Protein AF-A0A7S2IQ29-F1 (afdb_monomer_lite)

Foldseek 3Di:
DADPDDDAFDWFKFFFADFDQQFTWTDTDPDGTATAGQVQDPDGSVPDDHRDMATGWGWADDPPDNYTHTHRDDCVLPDPVSVVVVVVVVVVVVVVVVVD

Organism: NCBI:txid327968

Secondary structure (DSSP, 8-state):
-PPTT--TT-EEEEEEEEEETTEEEEE-SSSSPEEEEGGG-SS-GGG--TT-EEEEEEEE--TT-SS-EEE---GGG-HHHHHHHHHHHHHHHHHHHT--

InterPro domains:
  IPR003029 S1 domain [PF00575] (9-54)
  IPR003029 S1 domain [PS50126] (9-73)
  IPR003029 S1 domain [SM00316] (7-73)
  IPR012340 Nucleic acid-binding, OB-fold [G3DSA:2.40.50.140] (6-60)
  IPR012340 Nucleic acid-binding, OB-fold [SSF50249] (7-55)

Structure (mmCIF, N/CA/C/O backbone):
data_AF-A0A7S2IQ29-F1
#
_entry.id   AF-A0A7S2IQ29-F1
#
loop_
_atom_site.group_PDB
_atom_site.id
_atom_site.type_symbol
_atom_site.label_atom_id
_atom_site.label_alt_id
_atom_site.label_comp_id
_atom_site.label_asym_id
_atom_site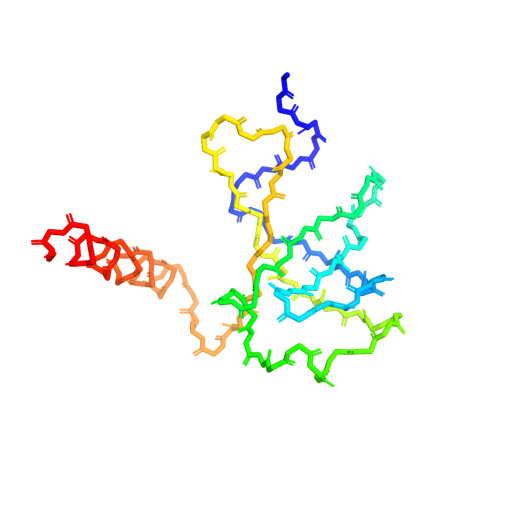.label_entity_id
_atom_site.label_seq_id
_atom_site.pdbx_PDB_ins_code
_atom_site.Cartn_x
_atom_site.Cartn_y
_atom_site.Cartn_z
_atom_site.occupancy
_atom_site.B_iso_or_equiv
_atom_site.auth_seq_id
_atom_site.auth_comp_id
_atom_site.auth_asym_id
_atom_site.auth_atom_id
_atom_site.pdbx_PDB_model_num
ATOM 1 N N . GLY A 1 1 ? -8.521 16.412 8.991 1.00 59.84 1 GLY A N 1
ATOM 2 C CA . GLY A 1 1 ? -8.261 15.448 10.087 1.00 59.84 1 GLY A CA 1
ATOM 3 C C . GLY A 1 1 ? -7.822 14.134 9.473 1.00 59.84 1 GLY A C 1
ATOM 4 O O . GLY A 1 1 ? -8.192 13.898 8.332 1.00 59.84 1 GLY A O 1
ATOM 5 N N . ARG A 1 2 ? -7.024 13.309 10.163 1.00 73.06 2 ARG A N 1
ATOM 6 C CA . ARG A 1 2 ? -6.591 12.003 9.623 1.00 73.06 2 ARG A CA 1
ATOM 7 C C . ARG A 1 2 ? -7.784 11.057 9.452 1.00 73.06 2 ARG A C 1
ATOM 9 O O . ARG A 1 2 ? -8.696 11.081 10.279 1.00 73.06 2 ARG A O 1
ATOM 16 N N . ALA A 1 3 ? -7.767 10.237 8.402 1.00 72.56 3 ALA A N 1
ATOM 17 C CA . ALA A 1 3 ? -8.785 9.218 8.175 1.00 72.56 3 ALA A CA 1
ATOM 18 C C . ALA A 1 3 ? -8.901 8.276 9.395 1.00 72.56 3 ALA A C 1
ATOM 20 O O . ALA A 1 3 ? -7.886 7.743 9.853 1.00 72.56 3 ALA A O 1
ATOM 21 N N . PRO A 1 4 ? -10.111 8.075 9.948 1.00 74.62 4 PRO A N 1
ATOM 22 C CA . PRO A 1 4 ? -10.314 7.168 11.069 1.00 74.62 4 PRO A CA 1
ATOM 23 C C . PRO A 1 4 ? -10.159 5.709 10.619 1.00 74.62 4 PRO A C 1
ATOM 25 O O . PRO A 1 4 ? -10.495 5.365 9.488 1.00 74.62 4 PRO A O 1
ATOM 28 N N . GLY A 1 5 ? -9.701 4.842 11.525 1.00 82.81 5 GLY A N 1
ATOM 29 C CA . GLY A 1 5 ? -9.676 3.390 11.301 1.00 82.81 5 GLY A CA 1
ATOM 30 C C . GLY A 1 5 ? -8.358 2.804 10.792 1.00 82.81 5 GLY A C 1
ATOM 31 O O . GLY A 1 5 ? -8.326 1.613 10.524 1.00 82.81 5 GLY A O 1
ATOM 32 N N . PHE A 1 6 ? -7.288 3.598 10.711 1.00 86.62 6 PHE A N 1
ATOM 33 C CA . PHE A 1 6 ? -5.944 3.113 10.385 1.00 86.62 6 PHE A CA 1
ATOM 34 C C . PHE A 1 6 ? -4.930 3.594 11.422 1.00 86.62 6 PHE A C 1
ATOM 36 O O . PHE A 1 6 ? -4.859 4.793 11.713 1.00 86.62 6 PHE A O 1
ATOM 43 N N . LYS A 1 7 ? -4.121 2.681 11.968 1.00 87.06 7 LYS A N 1
ATOM 44 C CA . LYS A 1 7 ? -2.986 3.024 12.837 1.00 87.06 7 LYS A CA 1
ATOM 45 C C . LYS A 1 7 ? -1.678 2.877 12.068 1.00 87.06 7 LYS A C 1
ATOM 47 O O . LYS A 1 7 ? -1.522 1.955 11.283 1.00 87.06 7 LYS A O 1
ATOM 52 N N . GLY A 1 8 ? -0.737 3.798 12.278 1.00 89.88 8 GLY A N 1
ATOM 53 C CA . GLY A 1 8 ? 0.603 3.655 11.698 1.00 89.88 8 GLY A CA 1
ATOM 54 C C . GLY A 1 8 ? 1.292 2.392 12.217 1.00 89.88 8 GLY A C 1
ATOM 55 O O . GLY A 1 8 ? 1.200 2.110 13.412 1.00 89.88 8 GLY A O 1
ATOM 56 N N . GLY A 1 9 ? 1.946 1.650 11.325 1.00 87.56 9 GLY A N 1
ATOM 57 C CA . GLY A 1 9 ? 2.599 0.368 11.606 1.00 87.56 9 GLY A CA 1
ATOM 58 C C . GLY A 1 9 ? 1.651 -0.833 11.699 1.00 87.56 9 GLY A C 1
ATOM 59 O O . GLY A 1 9 ? 2.091 -1.947 11.977 1.00 87.56 9 GLY A O 1
ATOM 60 N N . GLU A 1 10 ? 0.345 -0.632 11.504 1.00 88.75 10 GLU A N 1
ATOM 61 C CA . GLU A 1 10 ? -0.621 -1.726 11.402 1.00 88.75 10 GLU A CA 1
ATOM 62 C C . GLU A 1 10 ? -0.432 -2.476 10.081 1.00 88.75 10 GLU A C 1
ATOM 64 O O . GLU A 1 10 ? -0.214 -1.852 9.043 1.00 88.75 10 GLU A O 1
ATOM 69 N N . LEU A 1 11 ? -0.543 -3.806 10.121 1.00 90.19 11 LEU A N 1
ATOM 70 C CA . LEU A 1 11 ? -0.552 -4.645 8.926 1.00 90.19 11 LEU A CA 1
ATOM 71 C C . LEU A 1 11 ? -1.993 -4.909 8.500 1.00 90.19 11 LEU A C 1
ATOM 73 O O . LEU A 1 11 ? -2.809 -5.366 9.303 1.00 90.19 11 LEU A O 1
ATOM 77 N N . VAL A 1 12 ? -2.292 -4.641 7.234 1.00 92.50 12 VAL A N 1
ATOM 78 C CA . VAL A 1 12 ? -3.628 -4.773 6.654 1.00 92.50 12 VAL A CA 1
ATOM 79 C C . VAL A 1 12 ? -3.592 -5.595 5.370 1.00 92.50 12 VAL A C 1
ATOM 81 O O . VAL A 1 12 ? -2.611 -5.594 4.631 1.00 92.50 12 VAL A O 1
ATOM 84 N N . ASP A 1 13 ? -4.697 -6.272 5.076 1.00 93.81 13 ASP A N 1
ATOM 85 C CA . ASP A 1 13 ? -4.874 -6.992 3.816 1.00 93.81 13 ASP A CA 1
ATOM 86 C C . ASP A 1 13 ? -5.581 -6.093 2.796 1.00 93.81 13 ASP A C 1
ATOM 88 O O . ASP A 1 13 ? -6.577 -5.429 3.107 1.00 93.81 13 ASP A O 1
ATOM 92 N N . GLY A 1 14 ? -5.077 -6.084 1.563 1.00 95.69 14 GLY A N 1
ATOM 93 C CA . GLY A 1 14 ? -5.576 -5.248 0.479 1.00 95.69 14 GLY A CA 1
ATOM 94 C C . GLY A 1 14 ? -5.932 -6.047 -0.767 1.00 95.69 14 GLY A C 1
ATOM 95 O O . GLY A 1 14 ? -5.336 -7.076 -1.069 1.00 95.69 14 GLY A O 1
ATOM 96 N N . THR A 1 15 ? -6.912 -5.557 -1.523 1.00 97.94 15 THR A N 1
ATOM 97 C CA . THR A 1 15 ? -7.193 -6.052 -2.881 1.00 97.94 15 THR A CA 1
ATOM 98 C C . THR A 1 15 ? -6.782 -5.003 -3.899 1.00 97.94 15 THR A C 1
ATOM 100 O O . THR A 1 15 ? -7.192 -3.848 -3.777 1.00 97.94 15 THR A O 1
ATOM 103 N N . VAL A 1 16 ? -5.992 -5.385 -4.900 1.00 98.25 16 VAL A N 1
ATOM 104 C CA . VAL A 1 16 ? -5.586 -4.493 -5.989 1.00 98.25 16 VAL A CA 1
ATOM 105 C C . VAL A 1 16 ? -6.832 -4.041 -6.743 1.00 98.25 16 VAL A C 1
ATOM 107 O O . VAL A 1 16 ? -7.575 -4.855 -7.285 1.00 98.25 16 VAL A O 1
ATOM 110 N N . VAL A 1 17 ? -7.067 -2.733 -6.799 1.00 98.25 17 VAL A N 1
ATOM 111 C CA . VAL A 1 17 ? -8.192 -2.158 -7.558 1.00 98.25 17 VAL A CA 1
ATOM 112 C C . VAL A 1 17 ? -7.743 -1.322 -8.744 1.00 98.25 17 VAL A C 1
ATOM 114 O O . VAL A 1 17 ? -8.538 -1.068 -9.647 1.00 98.25 17 VAL A O 1
ATOM 117 N N . ARG A 1 18 ? -6.482 -0.878 -8.755 1.00 98.19 18 ARG A N 1
ATOM 118 C CA . ARG A 1 18 ? -5.893 -0.151 -9.879 1.00 98.19 18 ARG A CA 1
ATOM 119 C C . ARG A 1 18 ? -4.373 -0.219 -9.827 1.00 98.19 18 ARG A C 1
ATOM 121 O O . ARG A 1 18 ? -3.790 0.039 -8.778 1.00 98.19 18 ARG A O 1
ATOM 128 N N . VAL A 1 19 ? -3.757 -0.469 -10.974 1.00 98.25 19 VAL A N 1
ATOM 129 C CA . VAL A 1 19 ? -2.305 -0.420 -11.175 1.00 98.25 19 VAL A CA 1
ATOM 130 C C . VAL A 1 19 ? -1.983 0.786 -12.053 1.00 98.25 19 VAL A C 1
ATOM 132 O O . VAL A 1 19 ? -2.706 1.060 -13.012 1.00 98.25 19 VAL A O 1
ATOM 135 N N . VAL A 1 20 ? -0.951 1.540 -11.689 1.00 98.00 20 VAL A N 1
ATOM 136 C CA . VAL A 1 20 ? -0.419 2.677 -12.450 1.00 98.00 20 VAL A CA 1
ATOM 137 C C . VAL A 1 20 ? 1.108 2.643 -12.402 1.00 98.00 20 VAL A C 1
ATOM 139 O O . VAL A 1 20 ? 1.687 1.997 -11.534 1.00 98.00 20 VAL A O 1
ATOM 142 N N . ASP A 1 21 ? 1.770 3.381 -13.289 1.00 97.25 21 ASP A N 1
ATOM 143 C CA . ASP A 1 21 ? 3.235 3.326 -13.437 1.00 97.25 21 ASP A CA 1
ATOM 144 C C . ASP A 1 21 ? 4.001 3.658 -12.143 1.00 97.25 21 ASP A C 1
ATOM 146 O O . ASP A 1 21 ? 5.078 3.126 -11.894 1.00 97.25 21 ASP A O 1
ATOM 150 N N . TYR A 1 22 ? 3.434 4.517 -11.290 1.00 95.44 22 TYR A N 1
ATOM 151 C CA . TYR A 1 22 ? 4.053 4.947 -10.031 1.00 95.44 22 TYR A CA 1
ATOM 152 C C . TYR A 1 22 ? 3.571 4.177 -8.790 1.00 95.44 22 TYR A C 1
ATOM 154 O O . TYR A 1 22 ? 3.977 4.506 -7.674 1.00 95.44 22 TYR A O 1
ATOM 162 N N . GLY A 1 23 ? 2.698 3.175 -8.932 1.00 97.00 23 GLY A N 1
ATOM 163 C CA . GLY A 1 23 ? 2.253 2.386 -7.784 1.00 97.00 23 GLY A CA 1
ATOM 164 C C . GLY A 1 23 ? 0.950 1.618 -7.970 1.00 97.00 23 GLY A C 1
ATOM 165 O O . GLY A 1 23 ? 0.352 1.563 -9.043 1.00 97.00 23 GLY A O 1
ATOM 166 N N . VAL A 1 24 ? 0.485 1.029 -6.873 1.00 98.44 24 VAL A N 1
ATOM 167 C CA . VAL A 1 24 ? -0.698 0.166 -6.846 1.00 98.44 24 VAL A CA 1
ATOM 168 C C . VAL A 1 24 ? -1.682 0.674 -5.802 1.00 98.44 24 VAL A C 1
ATOM 170 O O . VAL A 1 24 ? -1.320 0.974 -4.665 1.00 98.44 24 VAL A O 1
ATOM 173 N N . PHE A 1 25 ? -2.946 0.791 -6.196 1.00 98.06 25 PHE A N 1
ATOM 174 C CA . PHE A 1 25 ? -4.033 1.151 -5.299 1.00 98.06 25 PHE A CA 1
ATOM 175 C C . PHE A 1 25 ? -4.696 -0.105 -4.749 1.00 98.06 25 PHE A C 1
ATOM 177 O O . PHE A 1 25 ? -5.185 -0.943 -5.513 1.00 98.06 25 PHE A O 1
ATOM 184 N N . PHE A 1 26 ? -4.791 -0.169 -3.426 1.00 97.69 26 PHE A N 1
ATOM 185 C CA . PHE A 1 26 ? -5.420 -1.259 -2.699 1.00 97.69 26 PHE A CA 1
ATOM 186 C C . PHE A 1 26 ? -6.717 -0.791 -2.049 1.00 97.69 26 PHE A C 1
ATOM 188 O O . PHE A 1 26 ? -6.752 0.223 -1.348 1.00 97.69 26 PHE A O 1
ATOM 195 N N . ALA A 1 27 ? -7.794 -1.542 -2.253 1.00 96.94 27 ALA A N 1
ATOM 196 C CA . ALA A 1 27 ? -8.965 -1.450 -1.397 1.00 96.94 27 ALA A CA 1
ATOM 197 C C . ALA A 1 27 ? -8.649 -2.137 -0.068 1.00 96.94 27 ALA A C 1
ATOM 199 O O . ALA A 1 27 ? -8.387 -3.340 -0.038 1.00 96.94 27 ALA A O 1
ATOM 200 N N . VAL A 1 28 ? -8.687 -1.359 1.012 1.00 92.94 28 VAL A N 1
ATOM 201 C CA . VAL A 1 28 ? -8.444 -1.823 2.378 1.00 92.94 28 VAL A CA 1
ATOM 202 C C . VAL A 1 28 ? -9.619 -1.380 3.244 1.00 92.94 28 VAL A C 1
ATOM 204 O O . VAL A 1 28 ? -9.877 -0.186 3.400 1.00 92.94 28 VAL A O 1
ATOM 207 N N . GLY A 1 29 ? -10.362 -2.345 3.788 1.00 86.31 29 GLY A N 1
ATOM 208 C CA . GLY A 1 29 ? -11.532 -2.077 4.626 1.00 86.31 29 GLY A CA 1
ATOM 209 C C . GLY A 1 29 ? -12.642 -1.282 3.919 1.00 86.31 29 GLY A C 1
ATOM 210 O O . GLY A 1 29 ? -12.917 -1.469 2.734 1.00 86.31 29 GLY A O 1
ATOM 211 N N . LYS A 1 30 ? -13.326 -0.410 4.673 1.00 77.75 30 LYS A N 1
ATOM 212 C CA . LYS A 1 30 ? -14.380 0.476 4.156 1.00 77.75 30 LYS A CA 1
ATOM 213 C C . LYS A 1 30 ? -13.809 1.873 3.952 1.00 77.75 30 LYS A C 1
ATOM 215 O O . LYS A 1 30 ? -13.583 2.592 4.920 1.00 77.75 30 LYS A O 1
ATOM 220 N N . GLY A 1 31 ? -13.608 2.272 2.703 1.00 86.25 31 GLY A N 1
ATOM 221 C CA . GLY A 1 31 ? -13.100 3.600 2.392 1.00 86.25 31 GLY A CA 1
ATOM 222 C C . GLY A 1 31 ? -12.604 3.720 0.962 1.00 86.25 31 GLY A C 1
ATOM 223 O O . GLY A 1 31 ? -12.879 2.875 0.110 1.00 86.25 31 GLY A O 1
ATOM 224 N N . ARG A 1 32 ? -11.870 4.802 0.704 1.00 92.88 32 ARG A N 1
ATOM 225 C CA . ARG A 1 32 ? -11.179 4.986 -0.572 1.00 92.88 32 ARG A CA 1
ATOM 226 C C . ARG A 1 32 ? -9.984 4.029 -0.680 1.00 92.88 32 ARG A C 1
ATOM 228 O O . ARG A 1 32 ? -9.385 3.711 0.346 1.00 92.88 32 ARG A O 1
ATOM 235 N N . PRO A 1 33 ? -9.575 3.652 -1.901 1.00 96.31 33 PRO A N 1
ATOM 236 C CA . PRO A 1 33 ? -8.327 2.934 -2.101 1.00 96.31 33 PRO A CA 1
ATOM 237 C C . PRO A 1 33 ? -7.121 3.743 -1.612 1.00 96.31 33 PRO A C 1
ATOM 239 O O . PRO A 1 33 ? -7.052 4.960 -1.836 1.00 96.31 33 PRO A O 1
ATOM 242 N N . LEU A 1 34 ? -6.182 3.052 -0.974 1.00 96.12 34 LEU A N 1
ATOM 243 C CA . LEU A 1 34 ? -4.909 3.592 -0.501 1.00 96.12 34 LEU A CA 1
ATOM 244 C C . LEU A 1 34 ? -3.798 3.246 -1.494 1.00 96.12 34 LEU A C 1
ATOM 246 O O . LEU A 1 34 ? -3.879 2.233 -2.187 1.00 96.12 34 LEU A O 1
ATOM 250 N N . LEU A 1 35 ? -2.782 4.100 -1.586 1.00 96.62 35 LEU A N 1
ATOM 251 C CA . LEU A 1 35 ? -1.676 3.943 -2.529 1.00 96.62 35 LEU A CA 1
ATOM 252 C C . LEU A 1 35 ? -0.489 3.258 -1.848 1.00 96.62 35 LEU A C 1
ATOM 254 O O . LEU A 1 35 ? -0.023 3.734 -0.815 1.00 96.62 35 LEU A O 1
ATOM 258 N N . CYS A 1 36 ? 0.039 2.215 -2.480 1.00 96.44 36 CYS A N 1
ATOM 259 C CA . CYS A 1 36 ? 1.411 1.766 -2.285 1.00 96.44 36 CYS A CA 1
ATOM 260 C C . CYS A 1 36 ? 2.258 2.310 -3.439 1.00 96.44 36 CYS A C 1
ATOM 262 O O . CYS A 1 36 ? 1.956 2.049 -4.608 1.00 96.44 36 CYS A O 1
ATOM 264 N N . HIS A 1 37 ? 3.265 3.124 -3.128 1.00 95.81 37 HIS A N 1
ATOM 265 C CA . HIS A 1 37 ? 4.155 3.686 -4.144 1.00 95.81 37 HIS A CA 1
ATOM 266 C C . HIS A 1 37 ? 5.061 2.591 -4.718 1.00 95.81 37 HIS A C 1
ATOM 268 O O . HIS A 1 37 ? 5.391 1.645 -4.014 1.00 95.81 37 HIS A O 1
ATOM 274 N N . VAL A 1 38 ? 5.511 2.719 -5.968 1.00 94.81 38 VAL A N 1
ATOM 275 C CA . VAL A 1 38 ? 6.366 1.705 -6.617 1.00 94.81 38 VAL A CA 1
ATOM 276 C C . V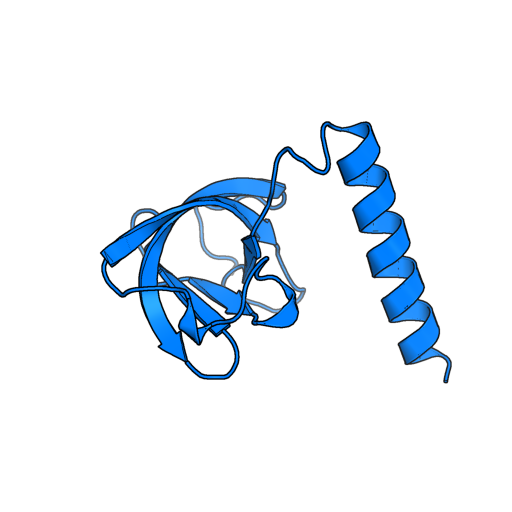AL A 1 38 ? 7.638 1.376 -5.822 1.00 94.81 38 VAL A C 1
ATOM 278 O O . VAL A 1 38 ? 8.040 0.220 -5.773 1.00 94.81 38 VAL A O 1
ATOM 281 N N . SER A 1 39 ? 8.222 2.359 -5.132 1.00 92.50 39 SER A N 1
ATOM 282 C CA . SER A 1 39 ? 9.391 2.171 -4.251 1.00 92.50 39 SER A CA 1
ATOM 283 C C . SER A 1 39 ? 9.106 1.340 -2.994 1.00 92.50 39 SER A C 1
ATOM 285 O O . SER A 1 39 ? 10.034 0.907 -2.319 1.00 92.50 39 SER A O 1
ATOM 287 N N . GLU A 1 40 ? 7.831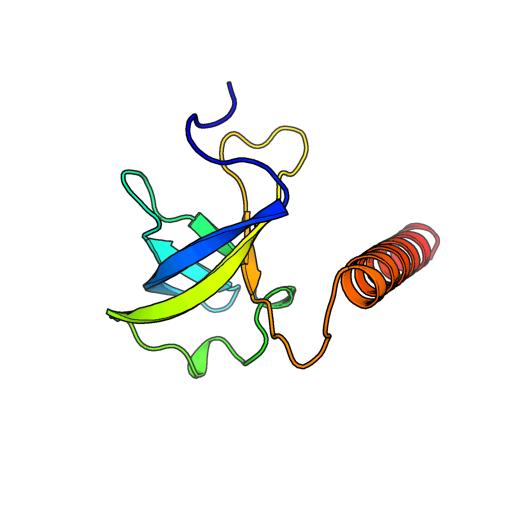 1.158 -2.662 1.00 93.06 40 GLU A N 1
ATOM 288 C C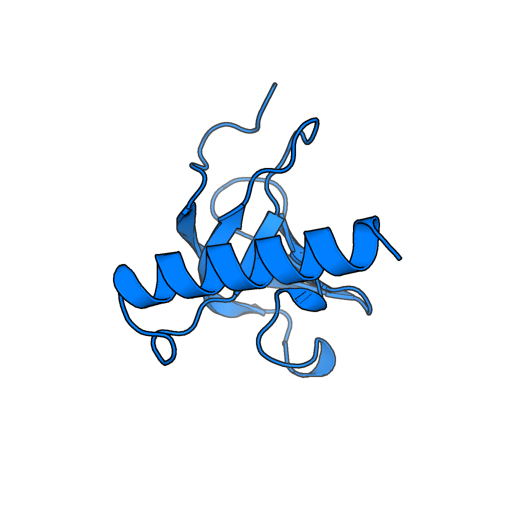A . GLU A 1 40 ? 7.348 0.450 -1.478 1.00 93.06 40 GLU A CA 1
ATOM 289 C C . GLU A 1 40 ? 6.732 -0.918 -1.830 1.00 93.06 40 GLU A C 1
ATOM 291 O O . GLU A 1 40 ? 6.266 -1.628 -0.943 1.00 93.06 40 GLU A O 1
ATOM 296 N N . LEU A 1 41 ? 6.735 -1.298 -3.114 1.00 91.69 41 LEU A N 1
ATOM 297 C CA . LEU A 1 41 ? 6.340 -2.622 -3.596 1.00 91.69 41 LEU A CA 1
ATOM 298 C C . LEU A 1 41 ? 7.562 -3.545 -3.659 1.00 91.69 41 LEU A C 1
ATOM 300 O O . LEU A 1 41 ? 8.662 -3.128 -4.013 1.00 91.69 41 LEU A O 1
ATOM 304 N N . MET A 1 42 ? 7.364 -4.834 -3.401 1.00 89.50 42 MET A N 1
ATOM 305 C CA . MET A 1 42 ? 8.424 -5.848 -3.434 1.00 89.50 42 MET A CA 1
ATOM 306 C C . MET A 1 42 ? 8.673 -6.426 -4.828 1.00 89.50 42 MET A C 1
ATOM 308 O O . MET A 1 42 ? 9.633 -7.165 -5.051 1.00 89.50 42 MET A O 1
ATOM 312 N N . ARG A 1 43 ? 7.801 -6.105 -5.783 1.00 92.06 43 ARG A N 1
ATOM 313 C CA . ARG A 1 43 ? 7.902 -6.504 -7.189 1.00 92.06 43 ARG A CA 1
ATOM 314 C C . ARG A 1 43 ? 7.395 -5.374 -8.095 1.00 92.06 43 ARG A C 1
ATOM 316 O O . ARG A 1 43 ? 6.651 -4.514 -7.619 1.00 92.06 43 ARG A O 1
ATOM 323 N N . PRO A 1 44 ? 7.773 -5.359 -9.386 1.00 94.56 44 PRO A N 1
ATOM 324 C CA . PRO A 1 44 ? 7.331 -4.334 -10.334 1.00 94.56 44 PRO A CA 1
ATOM 325 C C . PRO A 1 44 ? 5.803 -4.227 -10.424 1.00 94.56 44 PRO A C 1
ATOM 327 O O . PRO A 1 44 ? 5.109 -5.236 -10.307 1.00 94.56 44 PRO A O 1
ATOM 330 N N . VAL A 1 45 ? 5.282 -3.024 -10.697 1.00 95.38 45 VAL A N 1
ATOM 331 C CA . VAL A 1 45 ? 3.828 -2.756 -10.792 1.00 95.38 45 VAL A CA 1
ATOM 332 C C . VAL A 1 45 ? 3.120 -3.655 -11.814 1.00 95.38 45 VAL A C 1
ATOM 334 O O . VAL A 1 45 ? 1.993 -4.079 -11.593 1.00 95.38 45 VAL A O 1
ATOM 337 N N . GLU A 1 46 ? 3.816 -4.033 -12.886 1.00 96.50 46 GLU A N 1
ATOM 338 C CA . GLU A 1 46 ? 3.350 -4.925 -13.960 1.00 96.50 46 GLU A CA 1
ATOM 339 C C . GLU A 1 46 ? 3.033 -6.353 -13.487 1.00 96.50 46 GLU A C 1
ATOM 341 O O . GLU A 1 46 ? 2.435 -7.133 -14.222 1.00 96.50 46 GLU A O 1
ATOM 346 N N . LYS A 1 47 ? 3.493 -6.728 -12.287 1.00 96.38 47 LYS A N 1
ATOM 347 C CA . LYS A 1 47 ? 3.280 -8.051 -11.687 1.00 96.38 47 LYS A CA 1
ATOM 348 C C . LYS A 1 47 ? 2.043 -8.120 -10.794 1.00 96.38 47 LYS A C 1
ATOM 350 O O . LYS A 1 47 ? 1.837 -9.162 -10.180 1.00 96.38 47 LYS A O 1
ATOM 355 N N . TYR A 1 48 ? 1.277 -7.037 -10.688 1.00 97.00 48 TYR A N 1
ATOM 356 C CA . TYR A 1 48 ? 0.032 -7.000 -9.930 1.00 97.00 48 TYR A CA 1
ATOM 357 C C . TYR A 1 48 ? -1.161 -7.049 -10.865 1.00 97.00 48 TYR A C 1
ATOM 359 O O . TYR A 1 48 ? -1.249 -6.265 -11.811 1.00 97.00 48 TYR A O 1
ATOM 367 N N . ASP A 1 49 ? -2.121 -7.901 -10.531 1.00 97.62 49 ASP A N 1
ATOM 368 C CA . ASP A 1 49 ? -3.372 -8.010 -11.270 1.00 97.62 49 ASP A CA 1
ATOM 369 C C . ASP A 1 49 ? -4.523 -7.361 -10.497 1.00 97.62 49 ASP A C 1
ATOM 371 O O . ASP A 1 49 ? -4.650 -7.501 -9.281 1.00 97.62 49 ASP A O 1
ATOM 375 N N . VAL A 1 50 ? -5.417 -6.656 -11.195 1.00 98.19 50 VAL A N 1
ATOM 376 C CA . VAL A 1 50 ? -6.646 -6.141 -10.569 1.00 98.19 50 VAL A CA 1
ATOM 377 C C . VAL A 1 50 ? -7.479 -7.313 -10.042 1.00 98.19 50 VAL A C 1
ATOM 379 O O . VAL A 1 50 ? -7.770 -8.260 -10.766 1.00 98.19 50 VAL A O 1
ATOM 382 N N . GLY A 1 51 ? -7.887 -7.229 -8.776 1.00 97.75 51 GLY A N 1
ATOM 383 C CA . GLY A 1 51 ? -8.566 -8.300 -8.045 1.00 97.75 51 GLY A CA 1
ATOM 384 C C . GLY A 1 51 ? -7.630 -9.198 -7.231 1.00 97.75 51 GLY A C 1
ATOM 385 O O . GLY A 1 51 ? -8.115 -9.982 -6.415 1.00 97.75 51 GLY A O 1
ATOM 386 N N . GLU A 1 52 ? -6.311 -9.073 -7.392 1.00 97.31 52 GLU A N 1
ATOM 387 C CA . GLU A 1 52 ? -5.341 -9.811 -6.588 1.00 97.31 52 GLU A CA 1
ATOM 388 C C . GLU A 1 52 ? -5.396 -9.379 -5.117 1.00 97.31 52 GLU A C 1
ATOM 390 O O . GLU A 1 52 ? -5.480 -8.187 -4.802 1.00 97.31 52 GLU A O 1
ATOM 395 N N . ARG A 1 53 ? -5.338 -10.355 -4.202 1.00 95.44 53 ARG A N 1
ATOM 396 C CA . ARG A 1 53 ? -5.211 -10.096 -2.765 1.00 95.44 53 ARG A CA 1
ATOM 397 C C . ARG A 1 53 ? -3.749 -10.119 -2.347 1.00 95.44 53 ARG A C 1
ATOM 399 O O . ARG A 1 53 ? -3.072 -11.118 -2.562 1.00 95.44 53 ARG A O 1
ATOM 406 N N . VAL A 1 54 ? -3.319 -9.052 -1.683 1.00 92.75 54 VAL A N 1
ATOM 407 C CA . VAL A 1 54 ? -1.986 -8.904 -1.092 1.00 92.75 54 VAL A CA 1
ATOM 408 C C . VAL A 1 54 ? -2.158 -8.722 0.411 1.00 92.75 54 VAL A C 1
ATOM 410 O O . VAL A 1 54 ? -2.973 -7.909 0.854 1.00 92.75 54 VAL A O 1
ATOM 413 N N . GLN A 1 55 ? -1.438 -9.521 1.191 1.00 90.25 55 GLN A N 1
ATOM 414 C CA . GLN A 1 55 ? -1.539 -9.533 2.649 1.00 90.25 55 GLN A CA 1
ATOM 415 C C . GLN A 1 55 ? -0.366 -8.799 3.286 1.00 90.25 55 GLN A C 1
ATOM 417 O O . GLN A 1 55 ? 0.711 -8.719 2.700 1.00 90.25 55 GLN A O 1
ATOM 422 N N . GLY A 1 56 ? -0.574 -8.294 4.501 1.00 89.12 56 GLY A N 1
ATOM 423 C CA . GLY A 1 56 ? 0.508 -7.710 5.294 1.00 89.12 56 GLY A CA 1
ATOM 424 C C . GLY A 1 56 ? 1.019 -6.360 4.786 1.00 89.12 56 GLY A C 1
ATOM 425 O O . GLY A 1 56 ? 2.179 -6.036 4.995 1.00 89.12 56 GLY A O 1
ATOM 426 N N . LEU A 1 57 ? 0.184 -5.553 4.136 1.00 92.62 57 LEU A N 1
ATOM 427 C CA . LEU A 1 57 ? 0.547 -4.187 3.759 1.00 92.62 57 LEU A CA 1
ATOM 428 C C . LEU A 1 57 ? 0.667 -3.333 5.032 1.00 92.62 57 LEU A C 1
ATOM 430 O O . LEU A 1 57 ? -0.278 -3.254 5.811 1.00 92.62 57 LEU A O 1
ATOM 434 N N . GLU A 1 58 ? 1.808 -2.696 5.264 1.00 93.50 58 GLU A N 1
ATOM 435 C CA . GLU A 1 58 ? 2.025 -1.822 6.416 1.00 93.50 58 GLU A CA 1
ATOM 436 C C . GLU A 1 58 ? 1.454 -0.425 6.156 1.00 93.50 58 GLU A C 1
ATOM 438 O O . GLU A 1 58 ? 1.703 0.192 5.122 1.00 93.50 58 GLU A O 1
ATOM 443 N N . VAL A 1 59 ? 0.691 0.093 7.115 1.00 93.38 59 VAL A N 1
ATOM 444 C CA . VAL A 1 59 ? 0.117 1.440 7.071 1.00 93.38 59 VAL A CA 1
ATOM 445 C C . VAL A 1 59 ? 1.155 2.474 7.507 1.00 93.38 59 VAL A C 1
ATOM 447 O O . VAL A 1 59 ? 1.581 2.491 8.663 1.00 93.38 59 VAL A O 1
ATOM 450 N N . PHE A 1 60 ? 1.478 3.423 6.629 1.00 89.94 60 PHE A N 1
ATOM 451 C CA . PHE A 1 60 ? 2.423 4.506 6.903 1.00 89.94 60 PHE A CA 1
ATOM 452 C C . PHE A 1 60 ? 1.769 5.892 6.789 1.00 89.94 60 PHE A C 1
ATOM 454 O O . PHE A 1 60 ? 1.017 6.171 5.854 1.00 89.94 60 PHE A O 1
ATOM 461 N N . TRP A 1 61 ? 2.057 6.786 7.741 1.00 91.19 61 TRP A N 1
ATOM 462 C CA . TRP A 1 61 ? 1.490 8.138 7.784 1.00 91.19 61 TRP A CA 1
ATOM 463 C C . TRP A 1 61 ? 2.552 9.205 7.530 1.00 91.19 61 TRP A C 1
ATOM 465 O O . TRP A 1 61 ? 3.391 9.452 8.393 1.00 91.19 61 TRP A O 1
ATOM 475 N N . ASP A 1 62 ? 2.424 9.912 6.409 1.00 85.06 62 ASP A N 1
ATOM 476 C CA . ASP A 1 62 ? 3.152 11.158 6.166 1.00 85.06 62 ASP A CA 1
ATOM 477 C C . ASP A 1 62 ? 2.516 12.334 6.916 1.00 85.06 62 ASP A C 1
ATOM 479 O O . ASP A 1 62 ? 1.289 12.433 7.065 1.00 85.06 62 ASP A O 1
ATOM 483 N N . GLU A 1 63 ? 3.352 13.277 7.345 1.00 83.94 63 GLU A N 1
ATOM 484 C CA . GLU A 1 63 ? 2.876 14.536 7.905 1.00 83.94 63 GLU A CA 1
ATOM 485 C C . GLU A 1 63 ? 2.064 15.327 6.861 1.00 83.94 63 GLU A C 1
ATOM 487 O O . GLU A 1 63 ? 2.390 15.367 5.677 1.00 83.94 63 GLU A O 1
ATOM 492 N N . GLY A 1 64 ? 0.947 15.923 7.287 1.00 84.19 64 GLY A N 1
ATOM 493 C CA . GLY A 1 64 ? 0.081 16.719 6.412 1.00 84.19 64 GLY A CA 1
ATOM 494 C C . GLY A 1 64 ? -0.847 15.927 5.481 1.00 84.19 64 GLY A C 1
ATOM 495 O O . GLY A 1 64 ? -1.689 16.542 4.827 1.00 84.19 64 GLY A O 1
ATOM 496 N N . ARG A 1 65 ? -0.775 14.587 5.437 1.00 85.25 65 ARG A N 1
ATOM 497 C CA . ARG A 1 65 ? -1.706 13.775 4.636 1.00 85.25 65 ARG A CA 1
ATOM 498 C C . ARG A 1 65 ? -2.990 13.421 5.383 1.00 85.25 65 ARG A C 1
ATOM 500 O O . ARG A 1 65 ? -2.997 13.100 6.571 1.00 85.25 65 ARG A O 1
ATOM 507 N N . GLU A 1 66 ? -4.098 13.428 4.644 1.00 88.38 66 GLU A N 1
ATOM 508 C CA . GLU A 1 66 ? -5.410 13.008 5.151 1.00 88.38 66 GLU A CA 1
ATOM 509 C C . GLU A 1 66 ? -5.568 11.480 5.188 1.00 88.38 66 GLU A C 1
ATOM 511 O O . GLU A 1 66 ? -6.317 10.963 6.017 1.00 88.38 66 GLU A O 1
ATOM 516 N N . PHE A 1 67 ? -4.834 10.760 4.335 1.00 91.12 67 PHE A N 1
ATOM 517 C CA . PHE A 1 67 ? -4.875 9.303 4.200 1.00 91.12 67 PHE A CA 1
ATOM 518 C C . PHE A 1 67 ? -3.460 8.713 4.262 1.00 91.12 67 PHE A C 1
ATOM 520 O O . PHE A 1 67 ? -2.528 9.363 3.777 1.00 91.12 67 PHE A O 1
ATOM 527 N N . PRO A 1 68 ? -3.298 7.503 4.823 1.00 93.56 68 PRO A N 1
ATOM 528 C CA . PRO A 1 68 ? -2.003 6.842 4.871 1.00 93.56 68 PRO A CA 1
ATOM 529 C C . PRO A 1 68 ? -1.605 6.293 3.496 1.00 93.56 68 PRO A C 1
ATOM 531 O O . PRO A 1 68 ? -2.452 6.068 2.625 1.00 93.56 68 PRO A O 1
ATOM 534 N N . ASN A 1 69 ? -0.311 6.045 3.330 1.00 94.38 69 ASN A N 1
ATOM 535 C CA . ASN A 1 69 ? 0.207 5.193 2.268 1.00 94.38 69 ASN A CA 1
ATOM 536 C C . ASN A 1 69 ? 0.334 3.756 2.790 1.00 94.38 69 ASN A C 1
ATOM 538 O O . ASN A 1 69 ? 0.247 3.504 3.995 1.00 94.38 69 ASN A O 1
ATOM 542 N N . LEU A 1 70 ? 0.546 2.827 1.867 1.00 94.88 70 LEU A N 1
ATOM 543 C CA . LEU A 1 70 ? 0.867 1.442 2.172 1.00 94.88 70 LEU A CA 1
ATOM 544 C C . LEU A 1 70 ? 2.305 1.133 1.763 1.00 94.88 70 LEU A C 1
ATOM 546 O O . LEU A 1 70 ? 2.805 1.702 0.792 1.00 94.88 70 LEU A O 1
ATOM 550 N N . THR A 1 71 ? 2.909 0.191 2.473 1.00 93.56 71 THR A N 1
ATOM 551 C CA . THR A 1 71 ? 4.177 -0.443 2.118 1.00 93.56 71 THR A CA 1
ATOM 552 C C . THR A 1 71 ? 3.975 -1.948 2.089 1.00 93.56 71 THR A C 1
ATOM 554 O O . THR A 1 71 ? 3.377 -2.506 3.004 1.00 93.56 71 THR A O 1
ATOM 557 N N . GLU A 1 72 ? 4.439 -2.629 1.045 1.00 89.25 72 GLU A N 1
ATOM 558 C CA . GLU A 1 72 ? 4.385 -4.087 1.010 1.00 89.25 72 GLU A CA 1
ATOM 559 C C . GLU A 1 72 ? 5.495 -4.681 1.883 1.00 89.25 72 GLU A C 1
ATOM 561 O O . GLU A 1 72 ? 6.659 -4.279 1.819 1.00 89.25 72 GLU A O 1
ATOM 566 N N . PHE A 1 73 ? 5.112 -5.633 2.729 1.00 78.19 73 PHE A N 1
ATOM 567 C CA . PHE A 1 73 ? 5.992 -6.277 3.692 1.00 78.19 73 PHE A CA 1
ATOM 568 C C . PHE A 1 73 ? 6.163 -7.762 3.353 1.00 78.19 73 PHE A C 1
ATOM 570 O O . PHE A 1 73 ? 5.214 -8.429 2.947 1.00 78.19 73 PHE A O 1
ATOM 577 N N . SER A 1 74 ? 7.358 -8.312 3.591 1.00 61.91 74 SER A N 1
ATOM 578 C CA . SER A 1 74 ? 7.609 -9.759 3.541 1.00 61.91 74 SER A CA 1
ATOM 579 C C . SER A 1 74 ? 8.305 -10.235 4.803 1.00 61.91 74 SER A C 1
ATOM 581 O O . SER A 1 74 ? 9.297 -9.653 5.248 1.00 61.91 74 SER A O 1
ATOM 583 N N . GLU A 1 75 ? 7.828 -11.370 5.316 1.00 51.28 75 GLU A N 1
ATOM 584 C CA . GLU A 1 75 ? 8.399 -12.105 6.447 1.00 51.28 75 GLU A CA 1
ATOM 585 C C . GLU A 1 75 ? 9.840 -12.588 6.204 1.00 51.28 75 GLU A C 1
ATOM 587 O O . GLU A 1 75 ? 10.541 -12.907 7.161 1.00 51.28 75 GLU A O 1
ATOM 592 N N . ALA A 1 76 ? 10.330 -12.587 4.957 1.00 50.81 76 ALA A N 1
ATOM 593 C CA . ALA A 1 76 ? 11.738 -12.863 4.657 1.00 50.81 76 ALA A CA 1
ATOM 594 C C . ALA A 1 76 ? 12.701 -11.814 5.259 1.00 50.81 76 ALA A C 1
ATOM 596 O O . ALA A 1 76 ? 13.887 -12.094 5.411 1.00 50.81 76 ALA A O 1
ATOM 597 N N . ASN A 1 77 ? 12.193 -10.645 5.667 1.00 47.47 77 ASN A N 1
ATOM 598 C CA . ASN A 1 77 ? 12.897 -9.652 6.487 1.00 47.47 77 ASN A CA 1
ATOM 599 C C . ASN A 1 77 ? 12.428 -9.737 7.953 1.00 47.47 77 ASN A C 1
ATOM 601 O O . ASN A 1 77 ? 11.951 -8.761 8.522 1.00 47.47 77 ASN A O 1
ATOM 605 N N . GLY A 1 78 ? 12.481 -10.940 8.527 1.00 40.72 78 GLY A N 1
ATOM 606 C CA . GLY A 1 78 ? 11.724 -11.366 9.705 1.00 40.72 78 GLY A CA 1
ATOM 607 C C . GLY A 1 78 ? 11.886 -10.563 11.003 1.00 40.72 78 GLY A C 1
ATOM 608 O O . GLY A 1 78 ? 12.985 -10.285 11.473 1.00 40.72 78 GLY A O 1
ATOM 609 N N . GLY A 1 79 ? 10.747 -10.323 11.656 1.00 51.66 79 GLY A N 1
ATOM 610 C CA . GLY A 1 79 ? 10.657 -9.984 13.079 1.00 51.66 79 GLY A CA 1
ATOM 611 C C . GLY A 1 79 ? 10.905 -8.518 13.459 1.00 51.66 79 GLY A C 1
ATOM 612 O O . GLY A 1 79 ? 11.326 -7.680 12.665 1.00 51.66 79 GLY A O 1
ATOM 613 N N . GLU A 1 80 ? 10.618 -8.207 14.725 1.00 52.53 80 GLU A N 1
ATOM 614 C CA . GLU A 1 80 ? 10.704 -6.865 15.332 1.00 52.53 80 GLU A CA 1
ATOM 615 C C . GLU A 1 80 ? 12.111 -6.233 15.234 1.00 52.53 80 GLU A C 1
ATOM 617 O O . GLU A 1 80 ? 12.265 -5.013 15.122 1.00 52.53 80 GLU A O 1
ATOM 622 N N . GLU A 1 81 ? 13.146 -7.072 15.178 1.00 52.81 81 GLU A N 1
ATOM 623 C CA . GLU A 1 81 ? 14.543 -6.666 15.011 1.00 52.81 81 GLU A CA 1
ATOM 624 C C . GLU A 1 81 ? 14.849 -6.199 13.577 1.00 52.81 81 GLU A C 1
ATOM 626 O O . GLU A 1 81 ? 15.434 -5.129 13.379 1.00 52.81 81 GLU A O 1
ATOM 631 N N . ALA A 1 82 ? 14.358 -6.919 12.565 1.00 52.62 82 ALA A N 1
ATOM 632 C CA . ALA A 1 82 ? 14.479 -6.507 11.168 1.00 52.62 82 ALA A CA 1
ATOM 633 C C . ALA A 1 82 ? 13.603 -5.287 10.841 1.00 52.62 82 ALA A C 1
ATOM 635 O O . ALA A 1 82 ? 14.020 -4.425 10.064 1.00 52.62 82 ALA A O 1
ATOM 636 N N . ARG A 1 83 ? 12.445 -5.140 11.508 1.00 58.75 83 ARG A N 1
ATOM 637 C CA . ARG A 1 83 ? 11.608 -3.926 11.444 1.00 58.75 83 ARG A CA 1
ATOM 638 C C . ARG A 1 83 ? 12.397 -2.683 11.876 1.00 58.75 83 ARG A C 1
ATOM 640 O O . ARG A 1 83 ? 12.346 -1.653 11.210 1.00 58.75 83 ARG A O 1
ATOM 647 N N . THR A 1 84 ? 13.189 -2.794 12.944 1.00 58.38 84 THR A N 1
ATOM 648 C CA . THR A 1 84 ? 14.030 -1.695 13.449 1.00 58.38 84 THR A CA 1
ATOM 649 C C . THR A 1 84 ? 15.215 -1.393 12.525 1.00 58.38 84 THR A C 1
ATOM 651 O O . THR A 1 84 ? 15.568 -0.227 12.334 1.00 58.38 84 THR A O 1
ATOM 654 N N . ALA A 1 85 ? 15.833 -2.420 11.936 1.00 58.69 85 ALA A N 1
ATOM 655 C CA . ALA A 1 85 ? 16.956 -2.258 11.012 1.00 58.69 85 ALA A CA 1
ATOM 656 C C . ALA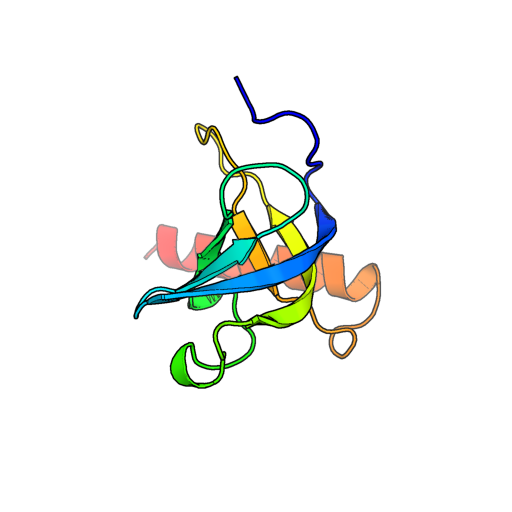 A 1 85 ? 16.529 -1.609 9.683 1.00 58.69 85 ALA A C 1
ATOM 658 O O . ALA A 1 85 ? 17.150 -0.635 9.259 1.00 58.69 85 ALA A O 1
ATOM 659 N N . SER A 1 86 ? 15.422 -2.073 9.091 1.00 54.97 86 SER A N 1
ATOM 660 C CA . SER A 1 86 ? 14.846 -1.513 7.860 1.00 54.97 86 SER A CA 1
ATOM 661 C C . SER A 1 86 ? 14.500 -0.028 8.016 1.00 54.97 86 SER A C 1
ATOM 663 O O . SER A 1 86 ? 14.869 0.794 7.177 1.00 54.97 86 SER A O 1
ATOM 665 N N . TYR A 1 87 ? 13.894 0.359 9.146 1.00 58.22 87 TYR A N 1
ATOM 666 C CA . TYR A 1 87 ? 13.561 1.760 9.422 1.00 58.22 87 TYR A CA 1
ATOM 667 C C . TYR A 1 87 ? 14.809 2.649 9.537 1.00 58.22 87 TYR A C 1
ATOM 669 O O . TYR A 1 87 ? 14.828 3.773 9.034 1.00 58.22 87 TYR A O 1
ATOM 677 N N . LYS A 1 88 ? 15.878 2.146 10.170 1.00 62.16 88 LYS A N 1
ATOM 678 C CA . LYS A 1 88 ? 17.158 2.864 10.283 1.00 62.16 88 LYS A CA 1
ATOM 679 C C . LYS A 1 88 ? 17.861 3.001 8.938 1.00 62.16 88 LYS A C 1
ATOM 681 O O . LYS A 1 88 ? 18.421 4.057 8.666 1.00 62.16 88 LYS A O 1
ATOM 686 N N . GLU A 1 89 ? 17.822 1.971 8.101 1.00 65.62 89 GLU A N 1
ATOM 687 C CA . GLU A 1 89 ? 18.451 1.997 6.782 1.00 65.62 89 GLU A CA 1
ATOM 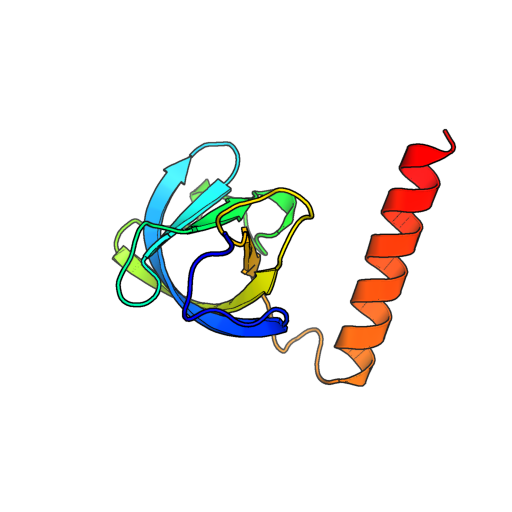688 C C . GLU A 1 89 ? 17.696 2.909 5.809 1.00 65.62 89 GLU A C 1
ATOM 690 O O . GLU A 1 89 ? 18.313 3.764 5.172 1.00 65.62 89 GLU A O 1
ATOM 695 N N . LYS A 1 90 ? 16.357 2.839 5.785 1.00 62.75 90 LYS A N 1
ATOM 696 C CA . LYS A 1 90 ? 15.519 3.777 5.022 1.00 62.75 90 LYS A CA 1
ATOM 697 C C . LYS A 1 90 ? 15.697 5.221 5.495 1.00 62.75 90 LYS A C 1
ATOM 699 O O . LYS A 1 90 ? 15.791 6.120 4.662 1.00 62.75 90 LYS A O 1
ATOM 704 N N . ALA A 1 91 ? 15.778 5.469 6.804 1.00 60.03 91 ALA A N 1
ATOM 705 C CA . ALA A 1 91 ? 16.066 6.805 7.332 1.00 60.03 91 ALA A CA 1
ATOM 706 C C . ALA A 1 91 ? 17.481 7.282 6.955 1.00 60.03 91 ALA A C 1
ATOM 708 O O . ALA A 1 91 ? 17.673 8.449 6.622 1.00 60.03 91 ALA A O 1
ATOM 709 N N . ALA A 1 92 ? 18.473 6.387 6.965 1.00 62.47 92 ALA A N 1
ATOM 710 C CA . ALA A 1 92 ? 19.847 6.709 6.593 1.00 62.47 92 ALA A CA 1
ATOM 711 C C . ALA A 1 92 ? 20.004 6.985 5.090 1.00 62.47 92 ALA A C 1
ATOM 713 O O . ALA A 1 92 ? 20.762 7.882 4.728 1.00 62.47 92 ALA A O 1
ATOM 714 N N . SER A 1 93 ? 19.287 6.263 4.222 1.00 62.38 93 SER A N 1
ATOM 715 C CA . SER A 1 93 ? 19.262 6.545 2.779 1.00 62.38 93 SER A CA 1
ATOM 716 C C . SER A 1 93 ? 18.659 7.919 2.503 1.00 62.38 93 SER A C 1
ATOM 718 O O . SER A 1 93 ? 19.301 8.751 1.872 1.00 62.38 93 SER A O 1
ATOM 720 N N . GLN A 1 94 ? 17.495 8.207 3.090 1.00 63.44 94 GLN A N 1
ATOM 721 C CA . GLN A 1 94 ? 16.821 9.498 2.928 1.00 63.44 94 GLN A CA 1
ATOM 722 C C . GLN A 1 94 ? 17.662 10.670 3.456 1.00 63.44 94 GLN A C 1
ATOM 724 O O . GLN A 1 94 ? 17.694 11.735 2.847 1.00 63.44 94 GLN A O 1
ATOM 729 N N . MET A 1 95 ? 18.401 10.478 4.554 1.00 59.09 95 MET A N 1
ATOM 730 C CA . MET A 1 95 ? 19.337 11.491 5.055 1.00 59.09 95 MET A CA 1
ATOM 731 C C . MET A 1 95 ? 20.556 11.686 4.146 1.00 59.09 95 MET A C 1
ATOM 733 O O . MET A 1 95 ? 21.064 12.796 4.057 1.00 59.09 95 MET A O 1
ATOM 737 N N . ARG A 1 96 ? 21.038 10.642 3.463 1.00 63.25 96 ARG A N 1
ATOM 738 C CA . ARG A 1 96 ? 22.137 10.774 2.491 1.00 63.25 96 ARG A CA 1
ATOM 739 C C . ARG A 1 96 ? 21.690 11.507 1.233 1.00 63.25 96 ARG A C 1
ATOM 741 O O . ARG A 1 96 ? 22.443 12.326 0.726 1.00 63.25 96 ARG A O 1
ATOM 748 N N . GLU A 1 97 ? 20.472 11.246 0.773 1.00 57.56 97 GLU A N 1
ATOM 749 C CA . GLU A 1 97 ? 19.879 11.928 -0.382 1.00 57.56 97 GLU A CA 1
ATOM 750 C C . GLU A 1 97 ? 19.528 13.394 -0.089 1.00 57.56 97 GLU A C 1
ATOM 752 O O . GLU A 1 97 ? 19.592 14.220 -0.988 1.00 57.56 97 GLU A O 1
ATOM 757 N N . ALA A 1 98 ? 19.211 13.748 1.161 1.00 53.84 98 ALA A N 1
ATOM 758 C CA . ALA A 1 98 ? 18.910 15.130 1.551 1.00 53.84 98 ALA A CA 1
ATOM 759 C C . ALA A 1 98 ? 20.153 16.007 1.819 1.00 53.84 98 ALA A C 1
ATOM 761 O O . ALA A 1 98 ? 20.020 17.219 1.987 1.00 53.84 98 ALA A O 1
ATOM 762 N N . VAL A 1 99 ? 21.344 15.405 1.923 1.00 56.03 99 VAL A N 1
ATOM 763 C CA . VAL A 1 99 ? 22.613 16.093 2.248 1.00 56.03 99 VAL A CA 1
ATOM 764 C C . VAL A 1 99 ? 23.592 16.083 1.056 1.00 56.03 99 VAL A C 1
ATOM 766 O O . VAL A 1 99 ? 24.698 16.614 1.164 1.00 56.03 99 VAL A O 1
ATOM 769 N N . GLY A 1 100 ? 23.186 15.515 -0.085 1.00 45.56 100 GLY A N 1
ATOM 770 C CA . GLY A 1 100 ? 23.862 15.643 -1.385 1.00 45.56 100 GLY A CA 1
ATOM 771 C C . GLY A 1 100 ? 23.179 16.675 -2.270 1.00 45.56 100 GLY A C 1
ATOM 772 O O . GLY A 1 100 ? 23.912 17.371 -3.006 1.00 45.56 100 GLY A O 1
#

Radius of gyration: 13.96 Å; chains: 1; bounding box: 38×30×29 Å

pLDDT: mean 82.01, std 16.98, range [40.72, 98.44]

Sequence (100 aa):
GRAPGFKGGELVDGTVVRVVDYGVFFAVGKGRPLLCHVSELMRPVEKYDVGERVQGLEVFWDEGREFPNLTEFSEANGGEEARTASYKEKAASQMREAVG